Protein AF-A0A9E5ES55-F1 (afdb_monomer_lite)

Secondary structure (DSSP, 8-state):
----BGGGT-SB-HHHHHHHHHHIIIIIS---TTSTTTHHHHHHHTSTT-HHHHHHHTTS--TTTHHHHTTTSTTPPPPP--SPPP---

pLDDT: mean 87.34, std 12.27, range [45.12, 97.06]

Sequence (89 aa):
MPSQGEKWGGGLTDYEILGVVCHERYAIGGADPKSEQWAAEYATWCSEDSEIFAALEAGTVDFDTLAETFKMLETAPRPVGTEPRPAGK

Structure (mmCIF, N/CA/C/O backbone):
data_AF-A0A9E5ES55-F1
#
_entry.id   AF-A0A9E5ES55-F1
#
loop_
_atom_site.group_PDB
_atom_site.id
_atom_site.type_symbol
_atom_site.label_atom_id
_atom_site.label_alt_id
_atom_site.label_comp_id
_atom_site.label_asym_id
_atom_site.label_entity_id
_atom_site.label_seq_id
_atom_site.pdbx_PDB_ins_code
_atom_site.Cartn_x
_atom_site.Cartn_y
_atom_site.Cartn_z
_atom_site.occupancy
_atom_site.B_iso_or_equiv
_atom_site.auth_seq_id
_atom_site.auth_comp_id
_atom_site.auth_asym_id
_atom_site.auth_atom_id
_atom_site.pdbx_PDB_model_num
ATOM 1 N N . MET A 1 1 ? 14.685 10.228 0.812 1.00 45.31 1 MET A N 1
ATOM 2 C CA . MET A 1 1 ? 14.830 8.795 1.131 1.00 45.31 1 MET A CA 1
ATOM 3 C C . MET A 1 1 ? 15.552 8.161 -0.044 1.00 45.31 1 MET A C 1
ATOM 5 O O . MET A 1 1 ? 15.239 8.577 -1.155 1.00 45.31 1 MET A O 1
ATOM 9 N N . PRO A 1 2 ? 16.534 7.261 0.147 1.00 50.56 2 PRO A N 1
ATOM 10 C CA . PRO A 1 2 ? 16.941 6.392 -0.952 1.00 50.56 2 PRO A CA 1
ATOM 11 C C . PRO A 1 2 ? 15.676 5.701 -1.461 1.00 50.56 2 PRO A C 1
ATOM 13 O O . PRO A 1 2 ? 14.888 5.195 -0.659 1.00 50.56 2 PRO A O 1
ATOM 16 N N . SER A 1 3 ? 15.421 5.814 -2.757 1.00 64.62 3 SER A N 1
ATOM 17 C CA . SER A 1 3 ? 14.230 5.257 -3.381 1.00 64.62 3 SER A CA 1
ATOM 18 C C . SER A 1 3 ? 14.280 3.734 -3.234 1.00 64.62 3 SER A C 1
ATOM 20 O O . SER A 1 3 ? 15.112 3.087 -3.858 1.00 64.62 3 SER A O 1
ATOM 22 N N . GLN A 1 4 ? 13.440 3.175 -2.358 1.00 70.44 4 GLN A N 1
ATOM 23 C CA . GLN A 1 4 ? 13.424 1.735 -2.052 1.00 70.44 4 GLN A CA 1
ATOM 24 C C . GLN A 1 4 ? 12.853 0.883 -3.193 1.00 70.44 4 GLN A C 1
ATOM 26 O O . GLN A 1 4 ? 13.010 -0.334 -3.165 1.00 70.44 4 GLN A O 1
ATOM 31 N N . GLY A 1 5 ? 12.235 1.520 -4.192 1.00 69.06 5 GLY A N 1
ATOM 32 C CA . GLY A 1 5 ? 11.713 0.849 -5.380 1.00 69.06 5 GLY A CA 1
ATOM 33 C C . GLY A 1 5 ? 12.816 0.296 -6.269 1.00 69.06 5 GLY A C 1
ATOM 34 O O . GLY A 1 5 ? 13.841 0.956 -6.480 1.00 69.06 5 GLY A O 1
ATOM 35 N N . GLU A 1 6 ? 12.565 -0.880 -6.841 1.00 75.50 6 GLU A N 1
ATOM 36 C CA . GLU A 1 6 ? 13.472 -1.565 -7.774 1.00 75.50 6 GLU A CA 1
ATOM 37 C C . GLU A 1 6 ? 13.968 -0.643 -8.896 1.00 75.50 6 GLU A C 1
ATOM 39 O O . GLU A 1 6 ? 15.160 -0.622 -9.214 1.00 75.50 6 GLU A O 1
ATOM 44 N N . LYS A 1 7 ? 13.081 0.210 -9.430 1.00 75.12 7 LYS A N 1
ATOM 45 C CA . LYS A 1 7 ? 13.384 1.197 -10.484 1.00 75.12 7 LYS A CA 1
ATOM 46 C C . LYS A 1 7 ? 14.555 2.131 -10.146 1.00 75.12 7 LYS A C 1
ATOM 48 O O . LYS A 1 7 ? 15.191 2.676 -11.045 1.00 75.12 7 LYS A O 1
ATOM 53 N N . TRP A 1 8 ? 14.859 2.307 -8.864 1.00 74.31 8 TRP A N 1
ATOM 54 C CA . TRP A 1 8 ? 15.904 3.202 -8.371 1.00 74.31 8 TRP A CA 1
ATOM 55 C C . TRP A 1 8 ? 17.032 2.471 -7.634 1.00 74.31 8 TRP A C 1
ATOM 57 O O . TRP A 1 8 ? 17.790 3.094 -6.888 1.00 74.31 8 TRP A O 1
ATOM 67 N N . GLY A 1 9 ? 17.157 1.158 -7.851 1.00 72.69 9 GLY A N 1
ATOM 68 C CA . GLY A 1 9 ? 18.187 0.322 -7.232 1.00 72.69 9 GLY A CA 1
ATOM 69 C C . GLY A 1 9 ? 17.896 -0.056 -5.779 1.00 72.69 9 GLY A C 1
ATOM 70 O O . GLY A 1 9 ? 18.805 -0.502 -5.078 1.00 72.69 9 GLY A O 1
ATOM 71 N N . GLY A 1 10 ? 16.657 0.143 -5.322 1.00 79.62 10 GLY A N 1
ATOM 72 C CA . GLY A 1 10 ? 16.161 -0.419 -4.073 1.00 79.62 10 GLY A CA 1
ATOM 73 C C . GLY A 1 10 ? 15.769 -1.893 -4.224 1.00 79.62 10 GLY A C 1
ATOM 74 O O . GLY A 1 10 ? 15.737 -2.424 -5.330 1.00 79.62 10 GLY A O 1
ATOM 75 N N . GLY A 1 11 ? 15.533 -2.569 -3.099 1.00 86.25 11 GLY A N 1
ATOM 76 C CA . GLY A 1 11 ? 15.263 -4.012 -3.065 1.00 86.25 11 GLY A CA 1
ATOM 77 C C . GLY A 1 11 ? 13.793 -4.394 -2.911 1.00 86.25 11 GLY A C 1
ATOM 78 O O . GLY A 1 11 ? 13.531 -5.571 -2.702 1.00 86.25 11 GLY A O 1
ATOM 79 N N . LEU A 1 12 ? 12.872 -3.424 -2.929 1.00 90.12 12 LEU A N 1
ATOM 80 C CA . LEU A 1 12 ? 11.442 -3.665 -2.747 1.00 90.12 12 LEU A CA 1
ATOM 81 C C . LEU A 1 12 ? 10.682 -3.401 -4.043 1.00 90.12 12 LEU A C 1
ATOM 83 O O . LEU A 1 12 ? 10.883 -2.371 -4.695 1.00 90.12 12 LEU A O 1
ATOM 87 N N . THR A 1 13 ? 9.762 -4.302 -4.359 1.00 91.75 13 THR A N 1
ATOM 88 C CA . THR A 1 13 ? 8.731 -4.100 -5.382 1.00 91.75 13 THR A CA 1
ATOM 89 C C . THR A 1 13 ? 7.743 -3.007 -4.957 1.00 91.75 13 THR A C 1
ATOM 91 O O . THR A 1 13 ? 7.608 -2.695 -3.771 1.00 91.75 13 THR A O 1
ATOM 94 N N . ASP A 1 14 ? 7.001 -2.430 -5.906 1.00 91.50 14 ASP A N 1
ATOM 95 C CA . ASP A 1 14 ? 5.977 -1.418 -5.592 1.00 91.50 14 ASP A CA 1
ATOM 96 C C . ASP A 1 14 ? 4.877 -1.976 -4.666 1.00 91.50 14 ASP A C 1
ATOM 98 O O . ASP A 1 14 ? 4.406 -1.286 -3.758 1.00 91.50 14 ASP A O 1
ATOM 102 N N . TYR A 1 15 ? 4.528 -3.255 -4.832 1.00 94.00 15 TYR A N 1
ATOM 103 C CA . TYR A 1 15 ? 3.653 -3.996 -3.923 1.00 94.00 15 TYR A CA 1
ATOM 104 C C . TYR A 1 15 ? 4.211 -4.055 -2.495 1.00 94.00 15 TYR A C 1
ATOM 106 O O . TYR A 1 15 ? 3.520 -3.690 -1.544 1.00 94.00 15 TYR A O 1
ATOM 114 N N . GLU A 1 16 ? 5.473 -4.462 -2.328 1.00 94.69 16 GLU A N 1
ATOM 115 C CA . GLU A 1 16 ? 6.105 -4.539 -1.006 1.00 94.69 16 GLU A CA 1
ATOM 116 C C . GLU A 1 16 ? 6.226 -3.157 -0.362 1.00 94.69 16 GLU A C 1
ATOM 118 O O . GLU A 1 16 ? 6.043 -3.023 0.848 1.00 94.69 16 GLU A O 1
ATOM 123 N N . ILE A 1 17 ? 6.466 -2.111 -1.157 1.00 92.44 17 ILE A N 1
ATOM 124 C CA . ILE A 1 17 ? 6.457 -0.728 -0.670 1.00 92.44 17 ILE A CA 1
ATOM 125 C C . ILE A 1 17 ? 5.077 -0.361 -0.130 1.00 92.44 17 ILE A C 1
ATOM 127 O O . ILE A 1 17 ? 4.991 0.175 0.978 1.00 92.44 17 ILE A O 1
ATOM 131 N N . LEU A 1 18 ? 3.998 -0.660 -0.861 1.00 93.19 18 LEU A N 1
ATOM 132 C CA . LEU A 1 18 ? 2.646 -0.414 -0.362 1.00 93.19 18 LEU A CA 1
ATOM 133 C C . LEU A 1 18 ? 2.364 -1.230 0.909 1.00 93.19 18 LEU A C 1
ATOM 135 O O . LEU A 1 18 ? 1.833 -0.681 1.874 1.00 93.19 18 LEU A O 1
ATOM 139 N N . GLY A 1 19 ? 2.787 -2.495 0.961 1.00 95.19 19 GLY A N 1
ATOM 140 C CA . GLY A 1 19 ? 2.672 -3.343 2.149 1.00 95.19 19 GLY A CA 1
ATOM 141 C C . GLY A 1 19 ? 3.359 -2.747 3.382 1.00 95.19 19 GLY A C 1
ATOM 142 O O . GLY A 1 19 ? 2.757 -2.684 4.458 1.00 95.19 19 GLY A O 1
ATOM 143 N N . VAL A 1 20 ? 4.585 -2.233 3.226 1.00 94.88 20 VAL A N 1
ATOM 144 C CA . VAL A 1 20 ? 5.306 -1.525 4.297 1.00 94.88 20 VAL A CA 1
ATOM 145 C C . VAL A 1 20 ? 4.541 -0.278 4.733 1.00 94.88 20 VAL A C 1
ATOM 147 O O . VAL A 1 20 ? 4.328 -0.100 5.929 1.00 94.88 20 VAL A O 1
ATOM 150 N N . VAL A 1 21 ? 4.065 0.550 3.798 1.00 93.56 21 VAL A N 1
ATOM 151 C CA . VAL A 1 21 ? 3.296 1.766 4.122 1.00 93.56 21 VAL A CA 1
ATOM 152 C C . VAL A 1 21 ? 2.008 1.429 4.881 1.00 93.56 21 VAL A C 1
ATOM 154 O O . VAL A 1 21 ? 1.688 2.079 5.878 1.00 93.56 21 VAL A O 1
ATOM 157 N N . CYS A 1 22 ? 1.283 0.392 4.458 1.00 96.19 22 CYS A N 1
ATOM 158 C CA . CYS A 1 22 ? 0.081 -0.077 5.140 1.00 96.19 22 CYS A CA 1
ATOM 159 C C . CYS A 1 22 ? 0.387 -0.563 6.563 1.00 96.19 22 CYS A C 1
ATOM 161 O O . CYS A 1 22 ? -0.322 -0.200 7.506 1.00 96.19 22 CYS A O 1
ATOM 163 N N . HIS A 1 23 ? 1.471 -1.321 6.748 1.00 96.44 23 HIS A N 1
ATOM 164 C CA . HIS A 1 23 ? 1.906 -1.765 8.071 1.00 96.44 23 HIS A CA 1
ATOM 165 C C . HIS A 1 23 ? 2.335 -0.588 8.961 1.00 96.44 23 HIS A C 1
ATOM 167 O O . HIS A 1 23 ? 1.869 -0.461 10.095 1.00 96.44 23 HIS A O 1
ATOM 173 N N . GLU A 1 24 ? 3.166 0.318 8.444 1.00 96.25 24 GLU A N 1
ATOM 174 C CA . GLU A 1 24 ? 3.592 1.519 9.162 1.00 96.25 24 GLU A CA 1
ATOM 175 C C . GLU A 1 24 ? 2.397 2.349 9.613 1.00 96.25 24 GLU A C 1
ATOM 177 O O . GLU A 1 24 ? 2.370 2.807 10.749 1.00 96.25 24 GLU A O 1
ATOM 182 N N . ARG A 1 25 ? 1.383 2.526 8.766 1.00 96.12 25 ARG A N 1
ATOM 183 C CA . ARG A 1 25 ? 0.248 3.398 9.071 1.00 96.12 25 ARG A CA 1
ATOM 184 C C . ARG A 1 25 ? -0.746 2.773 10.046 1.00 96.12 25 ARG A C 1
ATOM 186 O O . ARG A 1 25 ? -1.124 3.425 11.021 1.00 96.12 25 ARG A O 1
ATOM 193 N N . TYR A 1 26 ? -1.142 1.525 9.800 1.00 96.00 26 TYR A N 1
ATOM 194 C CA . TYR A 1 26 ? -2.252 0.879 10.508 1.00 96.00 26 TYR A CA 1
ATOM 195 C C . TYR A 1 26 ? -1.816 -0.049 11.647 1.00 96.00 26 TYR A C 1
ATOM 197 O O . TYR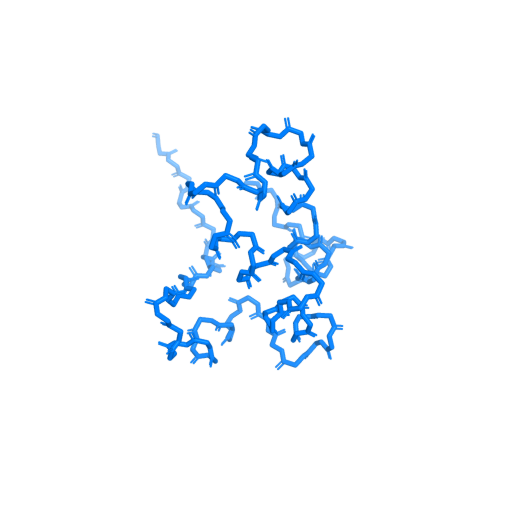 A 1 26 ? -2.601 -0.293 12.559 1.00 96.00 26 TYR A O 1
ATOM 205 N N . ALA A 1 27 ? -0.573 -0.544 11.645 1.00 96.00 27 ALA A N 1
ATOM 206 C CA . ALA A 1 27 ? -0.048 -1.350 12.750 1.00 96.00 27 ALA A CA 1
ATOM 207 C C . ALA A 1 27 ? 0.815 -0.533 13.726 1.00 96.00 27 ALA A C 1
ATOM 209 O O . ALA A 1 27 ? 0.774 -0.787 14.928 1.00 96.00 27 ALA A O 1
ATOM 210 N N . ILE A 1 28 ? 1.582 0.447 13.230 1.00 97.06 28 ILE A N 1
ATOM 211 C CA . ILE A 1 28 ? 2.549 1.210 14.045 1.00 97.06 28 ILE A CA 1
ATOM 212 C C . ILE A 1 28 ? 2.086 2.657 14.282 1.00 97.06 28 ILE A C 1
ATOM 214 O O . ILE A 1 28 ? 2.205 3.181 15.388 1.00 97.06 28 ILE A O 1
ATOM 218 N N . GLY A 1 29 ? 1.542 3.307 13.254 1.00 94.06 29 GLY A N 1
ATOM 219 C CA . GLY A 1 29 ? 1.249 4.742 13.207 1.00 94.06 29 GLY A CA 1
ATOM 220 C C . GLY A 1 29 ? -0.038 5.162 13.913 1.00 94.06 29 GLY A C 1
ATOM 221 O O . GLY A 1 29 ? -0.317 6.356 14.006 1.00 94.06 29 GLY A O 1
ATOM 222 N N . GLY A 1 30 ? -0.812 4.202 14.424 1.00 94.25 30 GLY A N 1
ATOM 223 C CA . GLY A 1 30 ? -2.020 4.455 15.209 1.00 94.25 30 GLY A CA 1
ATOM 224 C C . GLY A 1 30 ? -3.260 4.827 14.393 1.00 94.25 30 GLY A C 1
ATOM 225 O O . GLY A 1 30 ? -4.265 5.215 14.989 1.00 94.25 30 GLY A O 1
ATOM 226 N N . ALA A 1 31 ? -3.227 4.715 13.059 1.00 96.81 31 ALA A N 1
ATOM 227 C CA . ALA A 1 31 ? -4.443 4.810 12.258 1.00 96.81 31 ALA A CA 1
ATOM 228 C C . ALA A 1 31 ? -5.306 3.560 12.496 1.00 96.81 31 ALA A C 1
ATOM 230 O O . ALA A 1 31 ? -4.842 2.439 12.304 1.00 96.81 31 ALA A O 1
ATOM 231 N N . ASP A 1 32 ? -6.558 3.744 12.917 1.00 96.00 32 ASP A N 1
ATOM 232 C CA . ASP A 1 32 ? -7.493 2.633 13.115 1.00 96.00 32 ASP A CA 1
ATOM 233 C C . ASP A 1 32 ? -8.250 2.341 11.806 1.00 96.00 32 ASP A C 1
ATOM 235 O O . ASP A 1 32 ? -9.044 3.191 11.377 1.00 96.00 32 ASP A O 1
ATOM 239 N N . PRO A 1 33 ? -8.074 1.154 11.190 1.00 94.38 33 PRO A N 1
ATOM 240 C CA . PRO A 1 33 ? -8.740 0.789 9.937 1.00 94.38 33 PRO A CA 1
ATOM 241 C C . PRO A 1 33 ? -10.269 0.692 10.058 1.00 94.38 33 PRO A C 1
ATOM 243 O O . PRO A 1 33 ? -10.958 0.618 9.046 1.00 94.38 33 PRO A O 1
ATOM 246 N N . LYS A 1 34 ? -10.817 0.686 11.279 1.00 95.19 34 LYS A N 1
ATOM 247 C CA . LYS A 1 34 ? -12.263 0.655 11.547 1.00 95.19 34 LYS A CA 1
ATOM 248 C C . LYS A 1 34 ? -12.838 2.023 11.910 1.00 95.19 34 LYS A C 1
ATOM 250 O O . LYS A 1 34 ? -14.047 2.138 12.100 1.00 95.19 34 LYS A O 1
ATOM 255 N N . SER A 1 35 ? -12.000 3.051 12.024 1.00 95.44 35 SER A N 1
ATOM 256 C CA . SER A 1 35 ? -12.458 4.405 12.334 1.00 95.44 35 SER A CA 1
ATOM 257 C C . SER A 1 35 ? -13.062 5.088 11.109 1.00 95.44 35 SER A C 1
ATOM 259 O O . SER A 1 35 ? -12.579 4.910 9.994 1.00 95.44 35 SER A O 1
ATOM 261 N N . GLU A 1 36 ? -14.060 5.949 11.313 1.00 94.56 36 GLU A N 1
ATOM 262 C CA . GLU A 1 36 ? -14.658 6.748 10.228 1.00 94.56 36 GLU A CA 1
ATOM 263 C C . GLU A 1 36 ? -13.618 7.597 9.479 1.00 94.56 36 GLU A C 1
ATOM 265 O O . GLU A 1 36 ? -13.754 7.840 8.284 1.00 94.56 36 GLU A O 1
ATOM 270 N N . GLN A 1 37 ? -12.555 8.015 10.172 1.00 94.62 37 GLN A N 1
ATOM 271 C CA . GLN A 1 37 ? -11.489 8.826 9.595 1.00 94.62 37 GLN A CA 1
ATOM 272 C C . GLN A 1 37 ? -10.625 8.055 8.586 1.00 94.62 37 GLN A C 1
ATOM 274 O O . GLN A 1 37 ? -10.195 8.644 7.595 1.00 94.62 37 GLN A O 1
ATOM 279 N N . TRP A 1 38 ? -10.336 6.773 8.839 1.00 94.94 38 TRP A N 1
ATOM 280 C CA . TRP A 1 38 ? -9.340 6.018 8.066 1.00 94.94 38 TRP A CA 1
ATOM 281 C 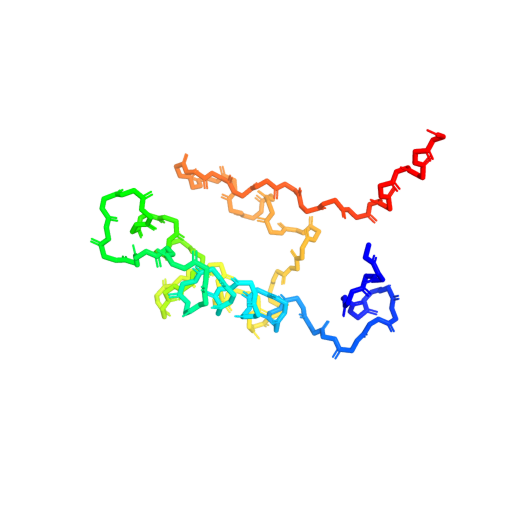C . TRP A 1 38 ? -9.899 4.801 7.329 1.00 94.94 38 TRP A C 1
ATOM 283 O O . TRP A 1 38 ? -9.221 4.281 6.450 1.00 94.94 38 TRP A O 1
ATOM 293 N N . ALA A 1 39 ? -11.125 4.360 7.621 1.00 94.56 39 ALA A N 1
ATOM 294 C CA . ALA A 1 39 ? -11.695 3.150 7.029 1.00 94.56 39 ALA A CA 1
ATOM 295 C C . ALA A 1 39 ? -11.767 3.203 5.497 1.00 94.56 39 ALA A C 1
ATOM 297 O O . ALA A 1 39 ? -11.457 2.214 4.840 1.00 94.56 39 ALA A O 1
ATOM 298 N N . ALA A 1 40 ? -12.116 4.355 4.915 1.00 93.12 40 ALA A N 1
ATOM 299 C CA . ALA A 1 40 ? -12.169 4.513 3.461 1.00 93.12 40 ALA A CA 1
ATOM 300 C C . ALA A 1 40 ? -10.775 4.427 2.812 1.00 93.12 40 ALA A C 1
ATOM 302 O O . ALA A 1 40 ? -10.603 3.791 1.772 1.00 93.12 40 ALA A O 1
ATOM 303 N N . GLU A 1 41 ? -9.767 5.035 3.444 1.00 93.44 41 GLU A N 1
ATOM 304 C CA . GLU A 1 41 ? -8.380 4.964 2.981 1.00 93.44 41 GLU A CA 1
ATOM 305 C C . GLU A 1 41 ? -7.848 3.529 3.107 1.00 93.44 41 GLU A C 1
ATOM 307 O O . GLU A 1 41 ? -7.300 2.991 2.147 1.00 93.44 41 GLU A O 1
ATOM 312 N N . TYR A 1 42 ? -8.089 2.874 4.245 1.00 95.56 42 TYR A N 1
ATOM 313 C CA . TYR A 1 42 ? -7.714 1.482 4.470 1.00 95.56 42 TYR A CA 1
ATOM 314 C C . TYR A 1 42 ? -8.360 0.549 3.446 1.00 95.56 42 TYR A C 1
ATOM 316 O O . TYR A 1 42 ? -7.658 -0.238 2.819 1.00 95.56 42 TYR A O 1
ATOM 324 N N . ALA A 1 43 ? -9.673 0.663 3.226 1.00 95.19 43 ALA A N 1
ATOM 325 C CA . ALA A 1 43 ? -10.395 -0.144 2.245 1.00 95.19 43 ALA A CA 1
ATOM 326 C C . ALA A 1 43 ? -9.792 0.005 0.842 1.00 95.19 43 ALA A C 1
ATOM 328 O O . ALA A 1 43 ? -9.535 -0.989 0.167 1.00 95.19 43 ALA A O 1
ATOM 329 N N . THR A 1 44 ? -9.488 1.243 0.447 1.00 94.31 44 THR A N 1
ATOM 330 C CA . THR A 1 44 ? -8.957 1.555 -0.884 1.00 94.31 44 THR A CA 1
ATOM 331 C C . THR A 1 44 ? -7.535 1.033 -1.094 1.00 94.31 44 THR A C 1
ATOM 333 O O . THR A 1 44 ? -7.225 0.592 -2.196 1.00 94.31 44 THR A O 1
ATOM 336 N N . TRP A 1 45 ? -6.674 1.060 -0.070 1.00 94.75 45 TRP A N 1
ATOM 337 C CA . TRP A 1 45 ? -5.227 0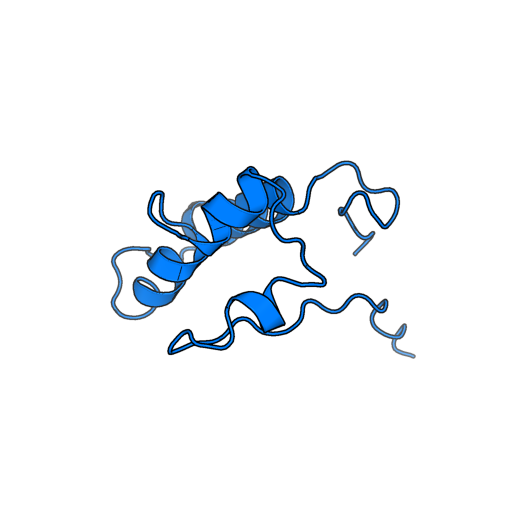.834 -0.232 1.00 94.75 45 TRP A CA 1
ATOM 338 C C . TRP A 1 45 ? -4.668 -0.422 0.434 1.00 94.75 45 TRP A C 1
ATOM 340 O O . TRP A 1 45 ? -3.687 -0.973 -0.049 1.00 94.75 45 TRP A O 1
ATOM 350 N N . CYS A 1 46 ? -5.227 -0.823 1.573 1.00 96.06 46 CYS A N 1
ATOM 351 C CA . CYS A 1 46 ? -4.569 -1.720 2.526 1.00 96.06 46 CYS A CA 1
ATOM 352 C C . CYS A 1 46 ? -5.438 -2.903 2.970 1.00 96.06 46 CYS A C 1
ATOM 354 O O . CYS A 1 46 ? -4.975 -3.733 3.753 1.00 96.06 46 CYS A O 1
ATOM 356 N N . SER A 1 47 ? -6.699 -2.956 2.536 1.00 94.75 47 SER A N 1
ATOM 357 C CA . SER A 1 47 ? -7.581 -4.092 2.791 1.00 94.75 47 SER A CA 1
ATOM 358 C C . SER A 1 47 ? -7.283 -5.250 1.840 1.00 94.75 47 SER A C 1
ATOM 360 O O . SER A 1 47 ? -6.764 -5.037 0.747 1.00 94.75 47 SER A O 1
ATOM 362 N N . GLU A 1 48 ? -7.646 -6.470 2.238 1.00 89.88 48 GLU A N 1
ATOM 363 C CA . GLU A 1 48 ? -7.509 -7.665 1.389 1.00 89.88 48 GLU A CA 1
ATOM 364 C C . GLU A 1 48 ? -8.330 -7.557 0.091 1.00 89.88 48 GLU A C 1
ATOM 366 O O . GLU A 1 48 ? -7.940 -8.110 -0.933 1.00 89.88 48 GLU A O 1
ATOM 371 N N . ASP A 1 49 ? -9.422 -6.787 0.117 1.00 92.69 49 ASP A N 1
ATOM 372 C CA . ASP A 1 49 ? -10.297 -6.533 -1.033 1.00 92.69 49 ASP A CA 1
ATOM 373 C C . ASP A 1 49 ? -9.877 -5.286 -1.845 1.00 92.69 49 ASP A C 1
ATOM 375 O O . ASP A 1 49 ? -10.599 -4.850 -2.744 1.00 92.69 49 ASP A O 1
ATOM 379 N N . SER A 1 50 ? -8.731 -4.669 -1.533 1.00 94.94 50 SER A N 1
ATOM 380 C CA . SER A 1 50 ? -8.239 -3.492 -2.256 1.00 94.94 50 SER A CA 1
ATOM 381 C C . SER A 1 50 ? -7.842 -3.852 -3.689 1.00 94.94 50 SER A C 1
ATOM 383 O O . SER A 1 50 ? -6.874 -4.576 -3.930 1.00 94.94 50 SER A O 1
ATOM 385 N N . GLU A 1 51 ? -8.532 -3.251 -4.661 1.00 94.81 51 GLU A N 1
ATOM 386 C CA . GLU A 1 51 ? -8.195 -3.392 -6.082 1.00 94.81 51 GLU A CA 1
ATOM 387 C C . GLU A 1 51 ? -6.794 -2.851 -6.405 1.00 94.81 51 GLU A C 1
ATOM 389 O O . GLU A 1 51 ? -6.096 -3.410 -7.249 1.00 94.81 51 GLU A O 1
ATOM 394 N N . ILE A 1 52 ? -6.355 -1.789 -5.717 1.00 94.69 52 ILE A N 1
ATOM 395 C CA . ILE A 1 52 ? -5.013 -1.214 -5.890 1.00 94.69 52 ILE A CA 1
ATOM 396 C C . ILE A 1 52 ? -3.949 -2.195 -5.395 1.00 94.69 52 ILE A C 1
ATOM 398 O O . ILE A 1 52 ? -2.967 -2.444 -6.097 1.00 94.69 52 ILE A O 1
ATOM 402 N N . PHE A 1 53 ? -4.147 -2.752 -4.198 1.00 94.94 53 PHE A N 1
ATOM 403 C CA . PHE A 1 53 ? -3.210 -3.692 -3.591 1.00 94.94 53 PHE A CA 1
ATOM 404 C C . PHE A 1 53 ? -3.060 -4.947 -4.457 1.00 94.94 53 PHE A C 1
ATOM 406 O O . PHE A 1 53 ? -1.942 -5.322 -4.809 1.00 94.94 53 PHE A O 1
ATOM 413 N N . ALA A 1 54 ? -4.184 -5.524 -4.893 1.00 96.00 54 ALA A N 1
ATOM 414 C CA . ALA A 1 54 ? -4.201 -6.684 -5.779 1.00 96.00 54 ALA A CA 1
ATOM 415 C C . ALA A 1 54 ? -3.555 -6.395 -7.148 1.00 96.00 54 ALA A C 1
ATOM 417 O O . ALA A 1 54 ? -2.825 -7.229 -7.683 1.00 96.00 54 ALA A O 1
ATOM 418 N N . ALA A 1 55 ? -3.784 -5.209 -7.724 1.00 96.06 55 ALA A N 1
ATOM 419 C CA . ALA A 1 55 ? -3.209 -4.846 -9.017 1.00 96.06 55 ALA A CA 1
ATOM 420 C C . ALA A 1 55 ? -1.678 -4.699 -8.967 1.00 96.06 55 ALA A C 1
ATOM 422 O O . ALA A 1 55 ? -1.004 -5.101 -9.924 1.00 96.06 55 ALA A O 1
ATOM 423 N N . LEU A 1 56 ? -1.144 -4.154 -7.865 1.00 94.50 56 LEU A N 1
ATOM 424 C CA . LEU A 1 56 ? 0.296 -4.062 -7.605 1.00 94.50 56 LEU A CA 1
ATOM 425 C C . LEU A 1 56 ? 0.909 -5.442 -7.336 1.00 94.50 56 LEU A C 1
ATOM 427 O O . LEU A 1 56 ? 1.971 -5.739 -7.875 1.00 94.50 56 LEU A O 1
ATOM 431 N N . GLU A 1 57 ? 0.236 -6.304 -6.5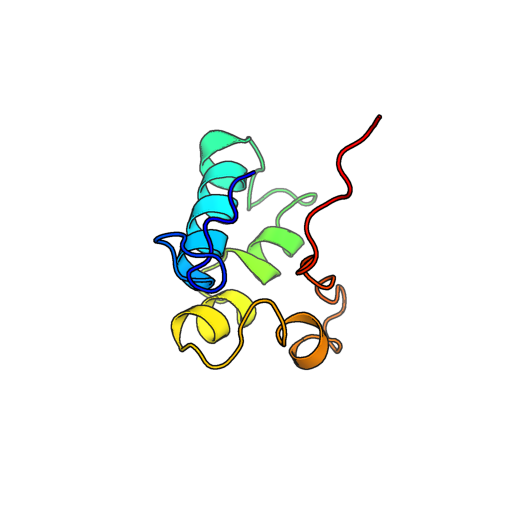65 1.00 95.81 57 GLU A N 1
ATOM 432 C CA . GLU A 1 57 ? 0.682 -7.685 -6.312 1.00 95.81 57 GLU A CA 1
ATOM 433 C C . GLU A 1 57 ? 0.801 -8.490 -7.610 1.00 95.81 57 GLU A C 1
ATOM 435 O O . GLU A 1 57 ? 1.774 -9.208 -7.837 1.00 95.81 57 GLU A O 1
ATOM 440 N N . ALA A 1 58 ? -0.178 -8.326 -8.502 1.00 95.75 58 ALA A N 1
ATOM 441 C CA . ALA A 1 58 ? -0.186 -8.961 -9.811 1.00 95.75 58 ALA A CA 1
ATOM 442 C C . ALA A 1 58 ? 0.800 -8.322 -10.810 1.00 95.75 58 ALA A C 1
ATOM 444 O O . ALA A 1 58 ? 0.946 -8.832 -11.923 1.00 95.75 58 ALA A O 1
ATOM 445 N N . GLY A 1 59 ? 1.437 -7.196 -10.462 1.00 93.62 59 GLY A N 1
ATOM 446 C CA . GLY A 1 59 ? 2.315 -6.436 -11.357 1.00 93.62 59 GLY A CA 1
ATOM 447 C C . GLY A 1 59 ? 1.598 -5.868 -12.588 1.00 93.62 59 GLY A C 1
ATOM 448 O O . GLY A 1 59 ? 2.224 -5.629 -13.618 1.00 93.62 59 GLY A O 1
ATOM 449 N N . THR A 1 60 ? 0.274 -5.701 -12.516 1.00 95.44 60 THR A N 1
ATOM 450 C CA . THR A 1 60 ? -0.543 -5.157 -13.621 1.00 95.44 60 THR A CA 1
ATOM 451 C C . THR A 1 60 ? -0.504 -3.634 -13.687 1.00 95.44 60 THR A C 1
ATOM 453 O O . THR A 1 60 ? -0.779 -3.055 -14.738 1.00 95.44 60 THR A O 1
ATOM 456 N N . VAL A 1 61 ? -0.143 -3.003 -12.570 1.00 94.25 61 VAL A N 1
ATOM 457 C CA . VAL A 1 61 ? 0.144 -1.575 -12.436 1.00 94.25 61 VAL A CA 1
ATOM 458 C C . VAL A 1 61 ? 1.428 -1.403 -11.629 1.00 94.25 61 VAL A C 1
ATOM 460 O O . VAL A 1 61 ? 1.848 -2.305 -10.907 1.00 94.25 61 VAL A O 1
ATOM 463 N N . ASP A 1 62 ? 2.007 -0.217 -11.728 1.00 92.19 62 ASP A N 1
ATOM 464 C CA . ASP A 1 62 ? 3.151 0.259 -10.951 1.00 92.19 62 ASP A CA 1
ATOM 465 C C . ASP A 1 62 ? 2.866 1.681 -10.435 1.00 92.19 62 ASP A C 1
ATOM 467 O O . ASP A 1 62 ? 1.819 2.274 -10.725 1.00 92.19 62 ASP A O 1
ATOM 471 N N . PHE A 1 63 ? 3.789 2.267 -9.675 1.00 90.00 63 PHE A N 1
ATOM 472 C CA . PHE A 1 63 ? 3.629 3.634 -9.173 1.00 90.00 63 PHE A CA 1
ATOM 473 C C . PHE A 1 63 ? 3.614 4.723 -10.260 1.00 90.00 63 PHE A C 1
ATOM 475 O O . PHE A 1 63 ? 3.156 5.836 -9.979 1.00 90.00 63 PHE A O 1
ATOM 482 N N . ASP A 1 64 ? 4.042 4.423 -11.492 1.00 88.75 64 ASP A N 1
ATOM 483 C CA . ASP A 1 64 ? 3.953 5.353 -12.624 1.00 88.75 64 ASP A CA 1
ATOM 484 C C . ASP A 1 64 ? 2.534 5.377 -13.233 1.00 88.75 64 ASP A C 1
ATOM 486 O O . ASP A 1 64 ? 2.068 6.419 -13.698 1.00 88.75 64 ASP A O 1
ATOM 490 N N . THR A 1 65 ? 1.840 4.234 -13.241 1.00 91.81 65 THR A N 1
ATOM 491 C CA . THR A 1 65 ? 0.585 4.004 -13.989 1.00 91.81 65 THR A CA 1
ATOM 492 C C . THR A 1 65 ? -0.667 3.897 -13.114 1.00 91.81 65 THR A C 1
ATOM 494 O O . THR A 1 65 ? -1.785 4.125 -13.593 1.00 91.81 65 THR A O 1
ATOM 497 N N . LEU A 1 66 ? -0.493 3.609 -11.823 1.00 92.12 66 LEU A N 1
ATOM 498 C CA . LEU A 1 66 ? -1.521 3.541 -10.777 1.00 92.12 66 LEU A CA 1
ATOM 499 C C . LEU A 1 66 ? -2.527 4.699 -10.857 1.00 92.12 66 LEU A C 1
ATOM 501 O O . LEU A 1 66 ? -3.737 4.476 -10.906 1.00 92.12 66 LEU A O 1
ATOM 505 N N . ALA A 1 67 ? -2.035 5.943 -10.867 1.00 92.00 67 ALA A N 1
ATOM 506 C CA . ALA A 1 67 ? -2.891 7.124 -10.753 1.00 92.00 67 ALA A CA 1
ATOM 507 C C . ALA A 1 67 ? -3.829 7.285 -11.958 1.00 92.00 67 ALA A C 1
ATOM 509 O O . ALA A 1 67 ? -4.982 7.679 -11.799 1.00 92.00 67 ALA A O 1
ATOM 510 N N . GLU A 1 68 ? -3.365 6.921 -13.154 1.00 92.75 68 GLU A N 1
ATOM 511 C CA . GLU A 1 68 ? -4.190 6.943 -14.363 1.00 92.75 68 GLU A CA 1
ATOM 512 C C . GLU A 1 68 ? -5.172 5.775 -14.424 1.00 92.75 68 GLU A C 1
ATOM 514 O O . GLU A 1 68 ? -6.312 5.955 -14.858 1.00 92.75 68 GLU A O 1
ATOM 519 N N . THR A 1 69 ? -4.750 4.592 -13.972 1.00 94.31 69 THR A N 1
ATOM 520 C CA . THR A 1 69 ? -5.579 3.377 -13.984 1.00 94.31 69 THR A CA 1
ATOM 521 C C . THR A 1 69 ? -6.779 3.518 -13.048 1.00 94.31 69 THR A C 1
ATOM 523 O O . THR A 1 69 ? -7.903 3.186 -13.419 1.00 94.31 69 THR A O 1
ATOM 526 N N . PHE A 1 70 ? -6.565 4.102 -11.869 1.00 94.50 70 PHE A N 1
ATOM 527 C CA . PHE A 1 70 ? -7.580 4.247 -10.823 1.00 94.50 70 PHE A CA 1
ATOM 528 C C . PHE A 1 70 ? -8.179 5.659 -10.725 1.00 94.50 70 PHE A C 1
ATOM 530 O O . PHE A 1 70 ? -8.804 6.012 -9.724 1.00 94.50 70 PHE A O 1
ATOM 537 N N . LYS A 1 71 ? -8.053 6.484 -11.771 1.00 94.56 71 LYS A N 1
ATOM 538 C CA 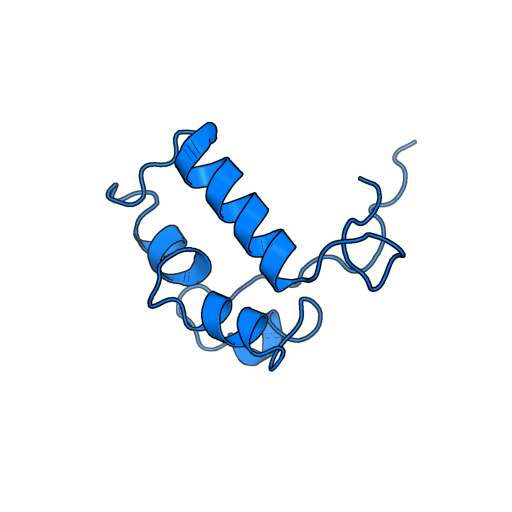. LYS A 1 71 ? -8.577 7.865 -11.778 1.00 94.56 71 LYS A CA 1
ATOM 539 C C . LYS A 1 71 ? -10.093 7.990 -11.620 1.00 94.56 71 LYS A C 1
ATOM 541 O O . LYS A 1 71 ? -10.591 9.077 -11.352 1.00 94.56 71 LYS A O 1
ATOM 546 N N . MET A 1 72 ? -10.817 6.895 -11.850 1.00 91.94 72 MET A N 1
ATOM 547 C CA . MET A 1 72 ? -12.278 6.839 -11.765 1.00 91.94 72 MET A CA 1
ATOM 548 C C . MET A 1 72 ? -12.783 6.583 -10.339 1.00 91.94 72 MET A C 1
ATOM 550 O O . MET A 1 72 ? -13.991 6.638 -10.118 1.00 91.94 72 MET A O 1
ATOM 554 N N . LEU A 1 73 ? -11.890 6.295 -9.383 1.00 89.94 73 LEU A N 1
ATOM 555 C CA . LEU A 1 73 ? -12.256 6.165 -7.975 1.00 89.94 73 LEU A CA 1
ATOM 556 C C . LEU A 1 73 ? -12.730 7.511 -7.413 1.00 89.94 73 LEU A C 1
ATOM 558 O O . LEU A 1 73 ? -12.233 8.567 -7.802 1.00 89.94 73 LEU A O 1
ATOM 562 N N . GLU A 1 74 ? -13.650 7.466 -6.445 1.00 86.75 74 GLU A N 1
ATOM 563 C CA . GLU A 1 74 ? -14.150 8.663 -5.751 1.00 86.75 74 GLU A CA 1
ATOM 564 C C . GLU A 1 74 ? -13.002 9.487 -5.154 1.00 86.75 74 GLU A C 1
ATOM 566 O O . GLU A 1 74 ? -12.961 10.710 -5.283 1.00 86.75 74 GLU A O 1
ATOM 571 N N . THR A 1 75 ? -12.027 8.797 -4.558 1.00 85.56 75 THR A N 1
ATOM 572 C CA . THR A 1 75 ? -10.746 9.378 -4.157 1.00 85.56 75 THR A CA 1
ATOM 573 C C . THR A 1 75 ? -9.640 8.778 -5.014 1.00 85.56 75 THR A C 1
ATOM 575 O O . THR A 1 75 ? -9.031 7.772 -4.655 1.00 85.56 75 THR A O 1
ATOM 578 N N . ALA A 1 76 ? -9.394 9.396 -6.168 1.00 88.12 76 ALA A N 1
ATOM 579 C CA . ALA A 1 76 ? -8.342 8.967 -7.080 1.00 88.12 76 ALA A CA 1
ATOM 580 C C . ALA A 1 76 ? -6.948 9.018 -6.413 1.00 88.12 76 ALA A C 1
ATOM 582 O O . ALA A 1 76 ? -6.626 10.001 -5.725 1.00 88.12 76 ALA A O 1
ATOM 583 N N . PRO A 1 77 ? -6.087 8.007 -6.643 1.00 88.19 77 PRO A N 1
ATOM 584 C CA . PRO A 1 77 ? -4.699 8.045 -6.212 1.00 88.19 77 PRO A CA 1
ATOM 585 C C . PRO A 1 77 ? -3.966 9.250 -6.788 1.00 88.19 77 PRO A C 1
ATOM 587 O O . PRO A 1 77 ? -4.119 9.600 -7.959 1.00 88.19 77 PRO A O 1
ATOM 590 N N . ARG A 1 78 ? -3.118 9.876 -5.971 1.00 86.12 78 ARG A N 1
ATOM 591 C CA . ARG A 1 78 ? -2.202 10.897 -6.483 1.00 86.12 78 ARG A CA 1
ATOM 592 C C . ARG A 1 78 ? -1.023 10.220 -7.182 1.00 86.12 78 ARG A C 1
ATOM 594 O O . ARG A 1 78 ? -0.586 9.171 -6.712 1.00 86.12 78 ARG A O 1
ATOM 601 N N . PRO A 1 79 ? -0.463 10.837 -8.236 1.00 84.00 79 PRO A N 1
ATOM 602 C CA . PRO A 1 79 ? 0.791 10.379 -8.815 1.00 84.00 79 PRO A CA 1
ATOM 603 C C . PRO A 1 79 ? 1.876 10.291 -7.740 1.00 84.00 79 PRO A C 1
ATOM 605 O O . PRO A 1 79 ? 2.099 11.250 -6.991 1.00 84.00 79 PRO A O 1
ATOM 608 N N . VAL A 1 80 ? 2.546 9.144 -7.661 1.00 75.69 80 VAL A N 1
ATOM 609 C CA . VAL A 1 80 ? 3.732 8.990 -6.822 1.00 75.69 80 VAL A CA 1
ATOM 610 C C . VAL A 1 80 ? 4.868 9.735 -7.516 1.00 75.69 80 VAL A C 1
ATOM 612 O O . VAL A 1 80 ? 5.108 9.557 -8.707 1.00 75.69 80 VAL A O 1
ATOM 615 N N . GLY A 1 81 ? 5.536 10.634 -6.793 1.00 67.94 81 GLY A N 1
ATOM 616 C CA . GLY A 1 81 ? 6.625 11.428 -7.357 1.00 67.94 81 GLY A CA 1
ATOM 617 C C . GLY A 1 81 ? 7.780 10.529 -7.792 1.00 67.94 81 GLY A C 1
ATOM 618 O O . GLY A 1 81 ? 8.458 9.946 -6.951 1.00 67.94 81 GLY A O 1
ATOM 619 N N . THR A 1 82 ? 8.004 10.436 -9.099 1.00 64.69 82 THR A N 1
ATOM 620 C CA . THR A 1 82 ? 9.118 9.685 -9.698 1.00 64.69 82 THR A CA 1
ATOM 621 C C . THR A 1 82 ? 10.385 10.523 -9.795 1.00 64.69 82 THR A C 1
ATOM 623 O O . THR A 1 82 ? 11.477 9.989 -9.952 1.00 64.69 82 THR A O 1
ATOM 626 N N . GLU A 1 83 ? 10.271 11.842 -9.658 1.00 67.25 83 GLU A N 1
ATOM 627 C CA . GLU A 1 83 ? 11.427 12.719 -9.567 1.00 67.25 83 GLU A CA 1
ATOM 628 C C .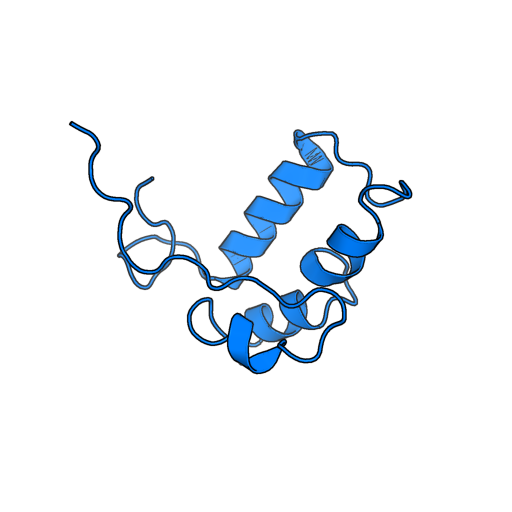 GLU A 1 83 ? 11.889 12.842 -8.109 1.00 67.25 83 GLU A C 1
ATOM 630 O O . GLU A 1 83 ? 11.065 13.055 -7.209 1.00 67.25 83 GLU A O 1
ATOM 635 N N . PRO A 1 84 ? 13.206 12.753 -7.844 1.00 65.81 84 PRO A N 1
ATOM 636 C CA . PRO A 1 84 ? 13.743 13.067 -6.533 1.00 65.81 84 PRO A CA 1
ATOM 637 C C . PRO A 1 84 ? 13.277 14.455 -6.101 1.00 65.81 84 PRO A C 1
ATOM 639 O O . PRO A 1 84 ? 13.414 15.428 -6.846 1.00 65.81 84 PRO A O 1
ATOM 642 N N . ARG A 1 85 ? 12.769 14.567 -4.868 1.00 63.41 85 ARG A N 1
ATOM 643 C CA . ARG A 1 85 ? 12.481 15.880 -4.285 1.00 63.41 85 ARG A CA 1
ATOM 644 C C . ARG A 1 85 ? 13.751 16.736 -4.401 1.00 63.41 85 ARG A C 1
ATOM 646 O O . ARG A 1 85 ? 14.801 16.270 -3.949 1.00 63.41 85 ARG A O 1
ATOM 653 N N . PRO A 1 86 ? 13.675 17.964 -4.954 1.00 71.62 86 PRO A N 1
ATOM 654 C CA . PRO A 1 86 ? 14.831 18.841 -5.042 1.00 71.62 86 PRO A CA 1
ATOM 655 C C . PRO A 1 86 ? 15.496 18.944 -3.673 1.00 71.62 86 PRO A C 1
ATOM 657 O O . PRO A 1 86 ? 14.806 19.163 -2.669 1.00 71.62 86 PRO A O 1
ATOM 660 N N . ALA A 1 87 ? 16.816 18.764 -3.623 1.00 68.06 87 ALA A N 1
ATOM 661 C CA . ALA A 1 87 ? 17.568 19.022 -2.406 1.00 68.06 87 ALA A CA 1
ATOM 662 C C . ALA A 1 87 ? 17.308 20.482 -2.011 1.00 68.06 87 ALA A C 1
ATOM 664 O O . ALA A 1 87 ? 17.633 21.404 -2.763 1.00 68.06 87 ALA A O 1
ATOM 665 N N . GLY A 1 88 ? 16.640 20.686 -0.875 1.00 65.81 88 GLY A N 1
ATOM 666 C CA . GLY A 1 88 ? 16.450 22.023 -0.327 1.00 65.81 88 GLY A CA 1
ATOM 667 C C . GLY A 1 88 ? 17.817 22.650 -0.063 1.00 65.81 88 GLY A C 1
ATOM 668 O O . GLY A 1 88 ? 18.707 21.965 0.441 1.00 65.81 88 GLY A O 1
ATOM 669 N N . LYS A 1 89 ? 17.985 23.918 -0.448 1.00 45.12 89 LYS A N 1
ATOM 670 C CA . LYS A 1 89 ? 19.092 24.743 0.049 1.00 45.12 89 LYS A CA 1
ATOM 671 C C . LYS A 1 89 ? 18.894 25.052 1.526 1.00 45.12 89 LYS A C 1
ATOM 673 O O . LYS A 1 89 ? 17.719 25.246 1.912 1.00 45.12 89 LYS A O 1
#

Foldseek 3Di:
DQPLDVVRVHDDQQLVVLVVVLCCVPVPVPDPCPDPVCVVVCCCRPDPNHPLNVCSVVVVDHLQCQQVVQVVDPDGDDRDDPDPDPDDD

Radius of gyration: 13.79 Å; chains: 1; bounding box: 34×34×30 Å